Protein AF-A0A831K4C4-F1 (afdb_monomer_lite)

Foldseek 3Di:
DAALDALVNVCVLPVDDDDDLSVVLRVQLVVVCVVPVVCSDPVSSSVSSVVCCVVPPVVPPDPDDD

Secondary structure (DSSP, 8-state):
---SS-HHHHHHHHTPPSSHHHHHHHHHHHHHHHH-GGG-SHHHHHHHHHHHHHHHTGGGT-S---

Radius of gyration: 12.12 Å; chains: 1; bounding box: 36×23×22 Å

pLDDT: mean 89.83, std 15.7, range [36.09, 98.19]

Structure (mmCIF, N/CA/C/O backbone):
data_AF-A0A831K4C4-F1
#
_entry.id   AF-A0A831K4C4-F1
#
loop_
_atom_site.group_PDB
_atom_site.id
_atom_site.type_symbol
_atom_site.label_atom_id
_atom_site.label_alt_id
_atom_site.label_comp_id
_atom_site.label_asym_id
_atom_site.label_entity_id
_atom_site.label_seq_id
_atom_site.pdbx_PDB_ins_code
_atom_site.Cartn_x
_atom_site.Cartn_y
_atom_site.Cartn_z
_atom_site.occupancy
_atom_site.B_iso_or_equiv
_atom_site.auth_seq_id
_atom_site.auth_comp_id
_atom_site.auth_asym_id
_atom_site.auth_atom_id
_atom_site.pdbx_PDB_model_num
ATOM 1 N N . LYS A 1 1 ? -15.186 -5.484 -0.511 1.00 64.94 1 LYS A N 1
ATOM 2 C CA . LYS A 1 1 ? -15.003 -4.016 -0.579 1.00 64.94 1 LYS A CA 1
ATOM 3 C C . LYS A 1 1 ? -13.615 -3.795 -1.123 1.00 64.94 1 LYS A C 1
ATOM 5 O O . LYS A 1 1 ? -12.704 -4.419 -0.597 1.00 64.94 1 LYS A O 1
ATOM 10 N N . ASP A 1 2 ? -13.484 -2.951 -2.131 1.00 90.00 2 ASP A N 1
ATOM 11 C CA . ASP A 1 2 ? -12.181 -2.647 -2.712 1.00 90.00 2 ASP A CA 1
ATOM 12 C C . ASP A 1 2 ? -11.465 -1.583 -1.876 1.00 90.00 2 ASP A C 1
ATOM 14 O O . ASP A 1 2 ? -12.104 -0.828 -1.132 1.00 90.00 2 ASP A O 1
ATOM 18 N N . LEU A 1 3 ? -10.137 -1.552 -1.969 1.00 96.88 3 LEU A N 1
ATOM 19 C CA . LEU A 1 3 ? -9.324 -0.502 -1.366 1.00 96.88 3 LEU A CA 1
ATOM 20 C C . LEU A 1 3 ? -9.565 0.832 -2.086 1.00 96.88 3 LEU A C 1
ATOM 22 O O . LEU A 1 3 ? -9.823 0.872 -3.286 1.00 96.88 3 LEU A O 1
ATOM 26 N N . ALA A 1 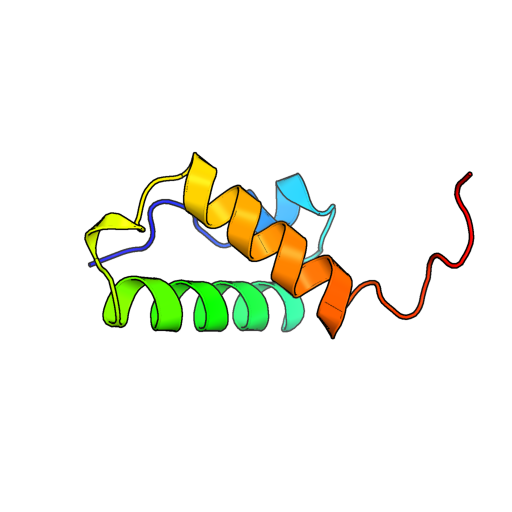4 ? -9.449 1.935 -1.350 1.00 97.88 4 ALA A N 1
ATOM 27 C CA . ALA A 1 4 ? -9.573 3.291 -1.884 1.00 97.88 4 ALA A CA 1
ATOM 28 C C . ALA A 1 4 ? -8.380 3.706 -2.768 1.00 97.88 4 ALA A C 1
ATOM 30 O O . ALA A 1 4 ? -8.426 4.769 -3.384 1.00 97.88 4 ALA A O 1
ATOM 31 N N . ILE A 1 5 ? -7.334 2.877 -2.815 1.00 97.75 5 ILE A N 1
ATOM 32 C CA . ILE A 1 5 ? -6.206 2.968 -3.744 1.00 97.75 5 ILE A CA 1
ATOM 33 C C . ILE A 1 5 ? -5.968 1.600 -4.386 1.00 97.75 5 ILE A C 1
ATOM 35 O O . ILE A 1 5 ? -6.324 0.567 -3.815 1.00 97.75 5 ILE A O 1
ATOM 39 N N . ASN A 1 6 ? -5.356 1.587 -5.562 1.00 97.69 6 ASN A N 1
ATOM 40 C CA . ASN A 1 6 ? -5.051 0.382 -6.324 1.00 97.69 6 ASN A CA 1
ATOM 41 C C . ASN A 1 6 ?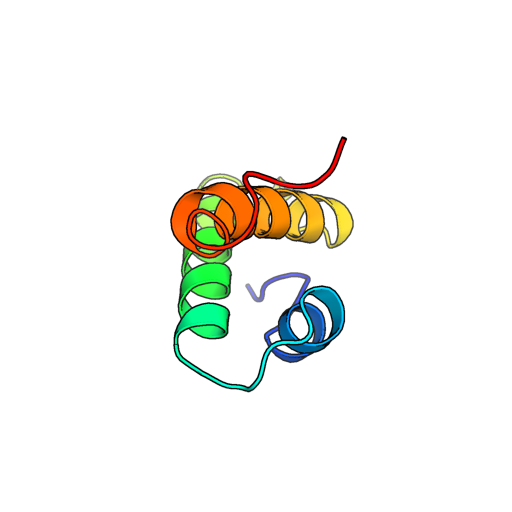 -3.547 0.275 -6.639 1.00 97.69 6 ASN A C 1
ATOM 43 O O . ASN A 1 6 ? -2.731 1.079 -6.194 1.00 97.69 6 ASN A O 1
ATOM 47 N N . GLY A 1 7 ? -3.166 -0.752 -7.402 1.00 96.88 7 GLY A N 1
ATOM 48 C CA . GLY A 1 7 ? -1.767 -0.982 -7.760 1.00 96.88 7 GLY A CA 1
ATOM 49 C C . GLY A 1 7 ? -1.140 0.140 -8.594 1.00 96.88 7 GLY A C 1
ATOM 50 O O . GLY A 1 7 ? 0.039 0.418 -8.408 1.00 96.88 7 GLY A O 1
ATOM 51 N N . ASN A 1 8 ? -1.903 0.811 -9.464 1.00 97.75 8 ASN A N 1
ATOM 52 C CA . ASN A 1 8 ? -1.398 1.931 -10.263 1.00 97.75 8 ASN A CA 1
ATOM 53 C C . ASN A 1 8 ? -1.064 3.135 -9.379 1.00 97.75 8 ASN A C 1
ATOM 55 O O . ASN A 1 8 ? 0.010 3.704 -9.545 1.00 97.75 8 ASN A O 1
ATOM 59 N N . ASP A 1 9 ? -1.912 3.449 -8.390 1.00 97.94 9 ASP A N 1
ATOM 60 C CA . ASP A 1 9 ? -1.630 4.522 -7.424 1.00 97.94 9 ASP A CA 1
ATOM 61 C C . ASP A 1 9 ? -0.291 4.274 -6.703 1.00 97.94 9 ASP A C 1
ATOM 63 O O . ASP A 1 9 ? 0.525 5.179 -6.547 1.00 97.94 9 ASP A O 1
ATOM 67 N N . LEU A 1 10 ? -0.037 3.028 -6.288 1.00 97.56 10 LEU A N 1
ATOM 68 C CA . LEU A 1 10 ? 1.207 2.653 -5.609 1.00 97.56 10 LEU A CA 1
ATOM 69 C C . LEU A 1 10 ? 2.421 2.698 -6.543 1.00 97.56 10 LEU A C 1
ATOM 71 O O . LEU A 1 10 ? 3.494 3.126 -6.123 1.00 97.56 10 LEU A O 1
ATOM 75 N N . MET A 1 11 ? 2.264 2.261 -7.795 1.00 97.38 11 MET A N 1
ATOM 76 C CA . MET A 1 11 ? 3.332 2.330 -8.795 1.00 97.38 11 MET A CA 1
ATOM 77 C C . MET A 1 11 ? 3.756 3.774 -9.056 1.00 97.38 11 MET A C 1
ATOM 79 O O . MET A 1 11 ? 4.947 4.063 -9.017 1.00 97.38 11 MET A O 1
ATOM 83 N N . GLU A 1 12 ? 2.798 4.684 -9.239 1.00 97.69 12 GLU A N 1
ATOM 84 C CA . GLU A 1 12 ? 3.076 6.112 -9.424 1.00 97.69 12 GLU A CA 1
ATOM 85 C C . GLU A 1 12 ? 3.693 6.745 -8.170 1.00 97.69 12 GLU A C 1
ATOM 87 O O . GLU A 1 12 ? 4.648 7.512 -8.267 1.00 97.69 12 GLU A O 1
ATOM 92 N N . MET A 1 13 ? 3.185 6.411 -6.978 1.00 95.31 13 MET A N 1
ATOM 93 C CA . MET A 1 13 ? 3.623 7.045 -5.731 1.00 95.31 13 MET A CA 1
ATOM 94 C C . MET A 1 13 ? 5.050 6.668 -5.309 1.00 95.31 13 MET A C 1
ATOM 96 O O . MET A 1 13 ? 5.715 7.458 -4.634 1.00 95.31 13 MET A O 1
ATOM 100 N N . PHE A 1 14 ? 5.502 5.467 -5.670 1.00 94.94 14 PHE A N 1
ATOM 101 C CA . PHE A 1 14 ? 6.802 4.921 -5.272 1.00 94.94 14 PHE A CA 1
ATOM 102 C C . PHE A 1 14 ? 7.774 4.718 -6.443 1.00 94.94 14 PHE A C 1
ATOM 104 O O . PHE A 1 14 ? 8.847 4.160 -6.229 1.00 94.94 14 PHE A O 1
ATOM 111 N N . ASP A 1 15 ? 7.406 5.139 -7.657 1.00 95.56 15 ASP A N 1
ATOM 112 C CA . ASP A 1 15 ? 8.159 4.876 -8.895 1.00 95.56 15 ASP A CA 1
ATOM 113 C C . ASP A 1 15 ? 8.486 3.377 -9.078 1.00 95.56 15 ASP A C 1
ATOM 115 O O . ASP A 1 15 ? 9.600 2.960 -9.404 1.00 95.56 15 ASP A O 1
ATOM 119 N N . LEU A 1 16 ? 7.491 2.526 -8.805 1.00 93.88 16 LEU A N 1
ATOM 120 C CA . LEU A 1 16 ? 7.634 1.074 -8.864 1.00 93.88 16 LEU A CA 1
ATOM 121 C C . LEU A 1 16 ? 7.134 0.517 -10.191 1.00 93.88 16 LEU A C 1
ATOM 123 O O . LEU A 1 16 ? 6.091 0.898 -10.718 1.00 93.88 16 LEU A O 1
ATOM 127 N N . LYS A 1 17 ? 7.837 -0.505 -10.677 1.00 94.19 17 LYS A N 1
ATOM 128 C CA . LYS A 1 17 ? 7.330 -1.376 -11.739 1.00 94.19 17 LYS A CA 1
ATOM 129 C C . LYS A 1 17 ? 6.286 -2.352 -11.180 1.00 94.19 17 LYS A C 1
ATOM 131 O O . LYS A 1 17 ? 6.366 -2.722 -10.004 1.00 94.19 17 LYS A O 1
ATOM 136 N N . PRO A 1 18 ? 5.353 -2.843 -12.017 1.00 94.25 18 PRO A N 1
ATOM 137 C CA . PRO A 1 18 ? 4.420 -3.884 -11.605 1.00 94.25 18 PRO A CA 1
ATOM 138 C C . PRO A 1 18 ? 5.189 -5.124 -11.146 1.00 94.25 18 PRO A C 1
ATOM 140 O O . PRO A 1 18 ? 6.087 -5.611 -11.836 1.00 94.25 18 PRO A O 1
ATOM 143 N N . GLY A 1 19 ? 4.844 -5.641 -9.969 1.00 95.12 19 GLY A N 1
ATOM 144 C CA . GLY A 1 19 ? 5.549 -6.774 -9.390 1.00 95.12 19 GLY A CA 1
ATOM 145 C C . GLY A 1 19 ? 5.159 -7.056 -7.946 1.00 95.12 19 GLY A C 1
ATOM 146 O O . GLY A 1 19 ? 4.226 -6.466 -7.400 1.0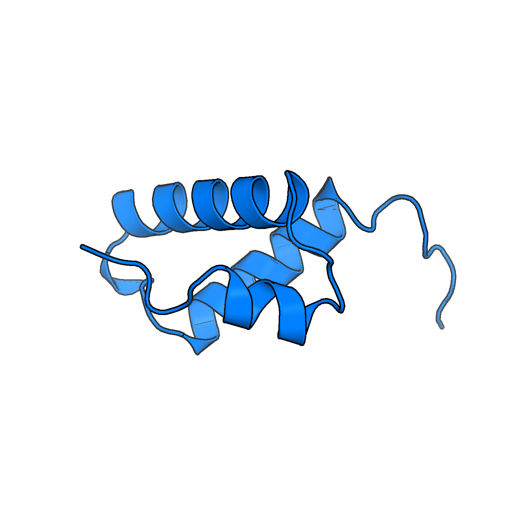0 95.12 19 GLY A O 1
ATOM 147 N N . LYS A 1 20 ? 5.907 -7.975 -7.327 1.00 95.38 20 LYS A N 1
ATOM 148 C CA . LYS A 1 20 ? 5.620 -8.508 -5.989 1.00 95.38 20 LYS A CA 1
ATOM 149 C C . LYS A 1 20 ? 5.480 -7.414 -4.925 1.00 95.38 20 LYS A C 1
ATOM 151 O O . LYS A 1 20 ? 4.550 -7.476 -4.137 1.00 95.38 20 LYS A O 1
ATOM 156 N N . VAL A 1 21 ? 6.339 -6.393 -4.960 1.00 95.69 21 VAL A N 1
ATOM 157 C CA . VAL A 1 21 ? 6.331 -5.279 -3.993 1.00 95.69 21 VAL A CA 1
ATOM 158 C C . VAL A 1 21 ? 4.973 -4.572 -3.949 1.00 95.69 21 VAL A C 1
ATOM 160 O O . VAL A 1 21 ? 4.438 -4.337 -2.871 1.00 95.69 21 VAL A O 1
ATOM 163 N N . VAL A 1 22 ? 4.379 -4.283 -5.112 1.00 97.19 22 VAL A N 1
ATOM 164 C CA . VAL A 1 22 ? 3.055 -3.643 -5.193 1.00 97.19 22 VAL A CA 1
ATOM 165 C C . VAL A 1 22 ? 1.986 -4.544 -4.570 1.00 97.19 22 VAL A C 1
ATOM 167 O O . VAL A 1 22 ? 1.150 -4.075 -3.803 1.00 97.19 22 VAL A O 1
ATOM 170 N N . GLY A 1 23 ? 2.042 -5.849 -4.855 1.00 97.25 23 GLY A N 1
ATOM 171 C CA . GLY A 1 23 ? 1.138 -6.838 -4.263 1.00 97.25 23 GLY A CA 1
ATOM 172 C C . GLY A 1 23 ? 1.286 -6.956 -2.744 1.00 97.25 23 GLY A C 1
ATOM 173 O O . GLY A 1 23 ? 0.282 -7.003 -2.040 1.00 97.25 23 GLY A O 1
ATOM 174 N N . ASP A 1 24 ? 2.518 -6.945 -2.232 1.00 97.69 24 ASP A N 1
ATOM 175 C CA . ASP A 1 24 ? 2.802 -7.015 -0.796 1.00 97.69 24 ASP A CA 1
ATOM 176 C C . ASP A 1 24 ? 2.213 -5.802 -0.053 1.00 97.69 24 ASP A C 1
ATOM 178 O O . ASP A 1 24 ? 1.555 -5.966 0.976 1.00 97.69 24 ASP A O 1
ATOM 182 N N . ILE A 1 25 ? 2.357 -4.596 -0.618 1.00 97.88 25 ILE A N 1
ATOM 183 C CA . ILE A 1 25 ? 1.748 -3.378 -0.065 1.00 97.88 25 ILE A CA 1
ATOM 184 C C . ILE A 1 25 ? 0.216 -3.485 -0.077 1.00 97.88 25 ILE A C 1
ATOM 186 O O . ILE A 1 25 ? -0.424 -3.201 0.934 1.00 97.88 25 ILE A O 1
ATOM 190 N N . LEU A 1 26 ? -0.392 -3.908 -1.192 1.00 97.94 26 LEU A N 1
ATOM 191 C CA . LEU A 1 26 ? -1.851 -4.055 -1.284 1.00 97.94 26 LEU A CA 1
ATOM 192 C C . LEU A 1 26 ? -2.396 -5.070 -0.274 1.00 97.94 26 LEU A C 1
ATOM 194 O O . LEU A 1 26 ? -3.428 -4.811 0.344 1.00 97.94 26 LEU A O 1
ATOM 198 N N . ASN A 1 27 ? -1.700 -6.190 -0.074 1.00 97.75 27 ASN A N 1
ATOM 199 C CA . ASN A 1 27 ? -2.081 -7.199 0.912 1.00 97.75 27 ASN A CA 1
ATOM 200 C C . ASN A 1 27 ? -2.045 -6.626 2.333 1.00 97.75 27 ASN A C 1
ATOM 202 O O . ASN A 1 27 ? -3.029 -6.744 3.060 1.00 97.75 27 ASN A O 1
ATOM 206 N N . TYR A 1 28 ? -0.969 -5.921 2.692 1.00 97.69 28 TYR A N 1
ATOM 207 C CA . TYR A 1 28 ? -0.863 -5.239 3.982 1.00 97.69 28 TYR A CA 1
ATOM 208 C C . TYR A 1 28 ? -2.009 -4.237 4.212 1.00 97.69 28 TYR A C 1
ATOM 210 O O . TYR A 1 28 ? -2.628 -4.214 5.278 1.00 97.69 28 TYR A O 1
ATOM 218 N N . LEU A 1 29 ? -2.335 -3.419 3.207 1.00 97.88 29 LEU A N 1
ATOM 219 C CA . LEU A 1 29 ? -3.438 -2.459 3.304 1.00 97.88 29 LEU A CA 1
ATOM 220 C C . LEU A 1 29 ? -4.794 -3.155 3.442 1.00 97.88 29 LEU A C 1
ATOM 222 O O . LEU A 1 29 ? -5.644 -2.693 4.207 1.00 97.88 29 LEU A O 1
ATOM 226 N N . MET A 1 30 ? -4.994 -4.264 2.726 1.00 97.75 30 MET A N 1
ATOM 227 C CA . MET A 1 30 ? -6.211 -5.064 2.822 1.00 97.75 30 MET A CA 1
ATOM 228 C C . MET A 1 30 ? -6.398 -5.606 4.237 1.00 97.75 30 MET A C 1
ATOM 230 O O . MET A 1 30 ? -7.483 -5.454 4.790 1.00 97.75 30 MET A O 1
ATOM 234 N N . GLU A 1 31 ? -5.352 -6.153 4.857 1.00 97.19 31 GLU A N 1
ATOM 235 C CA . GLU A 1 31 ? -5.401 -6.615 6.250 1.00 97.19 31 GLU A CA 1
ATOM 236 C C . GLU A 1 31 ? -5.827 -5.487 7.205 1.00 97.19 31 GLU A C 1
ATOM 238 O O . GLU A 1 31 ? -6.760 -5.656 7.990 1.00 97.19 31 GLU A O 1
ATOM 243 N N . LYS A 1 32 ? -5.247 -4.284 7.074 1.00 96.25 32 LYS A N 1
ATOM 244 C CA . LYS A 1 32 ? -5.630 -3.126 7.908 1.00 96.25 32 LYS A CA 1
ATOM 245 C C . LYS A 1 32 ? -7.075 -2.677 7.705 1.00 96.25 32 LYS A C 1
ATOM 247 O O . LYS A 1 32 ? -7.735 -2.275 8.665 1.00 96.25 32 LYS A O 1
ATOM 252 N N . VAL A 1 33 ? -7.575 -2.735 6.475 1.00 96.69 33 VAL A N 1
ATOM 253 C CA . VAL A 1 33 ? -8.963 -2.376 6.154 1.00 96.69 33 VAL A CA 1
ATOM 254 C C . VAL A 1 33 ? -9.950 -3.451 6.606 1.00 96.69 33 VAL A C 1
ATOM 256 O O . VAL A 1 33 ? -11.066 -3.108 6.996 1.00 96.69 33 VAL A O 1
ATOM 259 N N . LEU A 1 34 ? -9.568 -4.729 6.582 1.00 96.12 34 LEU A N 1
ATOM 260 C CA . LEU A 1 34 ? -10.383 -5.810 7.138 1.00 96.12 34 LEU A CA 1
ATOM 261 C C . LEU A 1 34 ? -10.564 -5.634 8.651 1.00 96.12 34 LEU A C 1
ATOM 263 O O . LEU A 1 34 ? -11.689 -5.759 9.135 1.00 96.12 34 LEU A O 1
ATOM 267 N N . ASP A 1 35 ? -9.499 -5.254 9.363 1.00 95.94 35 ASP A N 1
ATOM 268 C CA . ASP A 1 35 ? -9.546 -4.976 10.804 1.00 95.94 35 ASP A CA 1
ATOM 269 C C . ASP A 1 35 ? -10.351 -3.710 11.132 1.00 95.94 35 ASP A C 1
ATOM 271 O O . ASP A 1 35 ? -11.162 -3.688 12.061 1.00 95.94 35 ASP A O 1
ATOM 275 N N . ASN A 1 36 ? -10.146 -2.633 10.368 1.00 95.31 36 ASN A N 1
ATOM 276 C CA . ASN A 1 36 ? -10.865 -1.377 10.546 1.00 95.31 36 ASN A CA 1
ATOM 277 C C . ASN A 1 36 ? -11.314 -0.796 9.196 1.00 95.31 36 ASN A C 1
ATOM 279 O O . ASN A 1 36 ? -10.620 0.038 8.604 1.00 95.31 36 ASN A O 1
ATOM 283 N N . PRO A 1 37 ? -12.536 -1.130 8.736 1.00 95.81 37 PRO A N 1
ATOM 284 C CA . PRO A 1 37 ? -13.052 -0.665 7.449 1.00 95.81 37 PRO A CA 1
ATOM 285 C C . PRO A 1 37 ? -13.146 0.859 7.299 1.00 95.81 37 PRO A C 1
ATOM 287 O O . PRO A 1 37 ? -13.299 1.347 6.179 1.00 95.81 37 PRO A O 1
ATOM 290 N N . LYS A 1 38 ? -13.079 1.621 8.403 1.00 95.81 38 LYS A N 1
ATOM 291 C CA . LYS A 1 38 ? -13.077 3.094 8.394 1.00 95.81 38 LYS A CA 1
ATOM 292 C C . LYS A 1 38 ? -11.727 3.688 7.977 1.00 95.81 38 LYS A C 1
ATOM 294 O O . LYS A 1 38 ? -11.665 4.877 7.677 1.00 95.81 38 LYS A O 1
ATOM 299 N N . GLU A 1 39 ? -10.660 2.891 7.953 1.00 94.00 39 GLU A N 1
ATOM 300 C CA . GLU A 1 39 ? -9.344 3.318 7.461 1.00 94.00 39 GLU A CA 1
ATOM 301 C C . GLU A 1 39 ? -9.241 3.275 5.931 1.00 94.00 39 GLU A C 1
ATOM 303 O O . GLU A 1 39 ? -8.258 3.767 5.385 1.00 94.00 39 GLU A O 1
ATOM 308 N N . ASN A 1 40 ? -10.254 2.743 5.230 1.00 97.56 40 ASN A N 1
ATOM 309 C CA . ASN A 1 40 ? -10.294 2.657 3.767 1.00 97.56 40 ASN A CA 1
ATOM 310 C C . ASN A 1 40 ? -10.558 4.022 3.102 1.00 97.56 40 ASN A C 1
ATOM 312 O O . ASN A 1 40 ? -11.581 4.240 2.452 1.00 97.56 40 ASN A O 1
ATOM 316 N N . ILE A 1 41 ? -9.649 4.963 3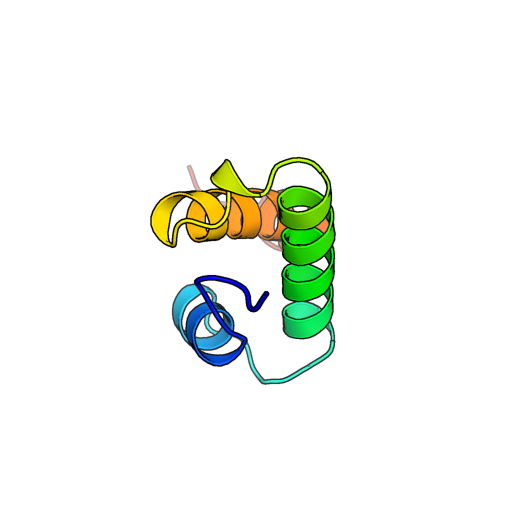.331 1.00 97.75 41 ILE A N 1
ATOM 317 C CA . ILE A 1 41 ? -9.659 6.335 2.833 1.00 97.75 41 ILE A CA 1
ATOM 318 C C . ILE A 1 41 ? -8.296 6.574 2.194 1.00 97.75 41 ILE A C 1
ATOM 320 O O . ILE A 1 41 ? -7.275 6.275 2.811 1.00 97.75 41 ILE A O 1
ATOM 324 N N . LYS A 1 42 ? -8.285 7.136 0.981 1.00 96.62 42 LYS A N 1
ATOM 325 C CA . LYS A 1 42 ? -7.082 7.306 0.154 1.00 96.62 42 LYS A CA 1
ATOM 326 C C . LYS A 1 42 ? -5.870 7.829 0.938 1.00 96.62 42 LYS A C 1
ATOM 328 O O . LYS A 1 42 ? -4.872 7.127 1.031 1.00 96.62 42 LYS A O 1
ATOM 333 N N . GLU A 1 43 ? -6.001 8.975 1.603 1.00 97.38 43 GLU A N 1
ATOM 334 C CA . GLU A 1 43 ? -4.917 9.606 2.379 1.00 97.38 43 GLU A CA 1
ATOM 335 C C . GLU A 1 43 ? -4.343 8.695 3.484 1.00 97.38 43 GLU A C 1
ATOM 337 O O . GLU A 1 43 ? -3.134 8.640 3.718 1.00 97.38 43 GLU A O 1
ATOM 342 N N . LYS A 1 44 ? -5.204 7.925 4.158 1.00 97.75 44 LYS A N 1
ATOM 343 C CA . LYS A 1 44 ? -4.779 6.995 5.211 1.00 97.75 44 LYS A CA 1
ATOM 344 C C . LYS A 1 44 ? -4.035 5.798 4.634 1.00 97.75 44 LYS A C 1
ATOM 346 O O . LYS A 1 44 ? -3.008 5.401 5.183 1.00 97.75 44 LYS A O 1
ATOM 351 N N . LEU A 1 45 ? -4.524 5.246 3.525 1.00 98.19 45 LEU A N 1
ATOM 352 C CA . LEU A 1 45 ? -3.866 4.134 2.841 1.00 98.19 45 LEU A CA 1
ATOM 353 C C . LEU A 1 45 ? -2.523 4.557 2.238 1.00 98.19 45 LEU A C 1
ATOM 355 O O . LEU A 1 45 ? -1.551 3.813 2.337 1.00 98.19 45 LEU A O 1
ATOM 359 N N . GLU A 1 46 ? -2.425 5.772 1.698 1.00 98.00 46 GLU A N 1
ATOM 360 C CA . GLU A 1 46 ? -1.157 6.347 1.243 1.00 98.00 46 GLU A CA 1
ATOM 361 C C . GLU A 1 46 ? -0.155 6.450 2.399 1.00 98.00 46 GLU A C 1
ATOM 363 O O . GLU A 1 46 ? 0.986 6.004 2.279 1.00 98.00 46 GLU A O 1
ATOM 368 N N . LYS A 1 47 ? -0.584 6.938 3.569 1.00 97.62 47 LYS A N 1
ATOM 369 C CA . LYS A 1 47 ? 0.278 6.991 4.759 1.00 97.62 47 LYS A CA 1
ATOM 370 C C . LYS A 1 47 ? 0.733 5.600 5.213 1.00 97.62 47 LYS A C 1
ATOM 372 O O . LYS A 1 47 ? 1.917 5.403 5.477 1.00 97.62 47 LYS A O 1
ATOM 377 N N . LEU A 1 48 ? -0.187 4.640 5.293 1.00 97.38 48 LEU A N 1
ATOM 378 C CA . LEU A 1 48 ? 0.115 3.263 5.693 1.00 97.38 48 LEU A CA 1
ATOM 379 C C . LEU A 1 48 ? 1.064 2.576 4.706 1.00 97.38 48 LEU A C 1
ATOM 381 O O . LEU A 1 48 ? 2.003 1.905 5.126 1.00 97.38 48 LEU A O 1
ATOM 385 N N . SER A 1 49 ? 0.868 2.787 3.405 1.00 97.62 49 SER A N 1
ATOM 386 C CA . SER A 1 49 ? 1.754 2.232 2.383 1.00 97.62 49 SER A CA 1
ATOM 387 C C . SER A 1 49 ? 3.168 2.807 2.467 1.00 97.62 49 SER A C 1
ATOM 389 O O . SER A 1 49 ? 4.119 2.044 2.341 1.00 97.62 49 SER A O 1
ATOM 391 N N . ARG A 1 50 ? 3.335 4.110 2.757 1.00 96.75 50 ARG A N 1
ATOM 392 C CA . ARG A 1 50 ? 4.662 4.722 2.970 1.00 96.75 50 ARG A CA 1
ATOM 393 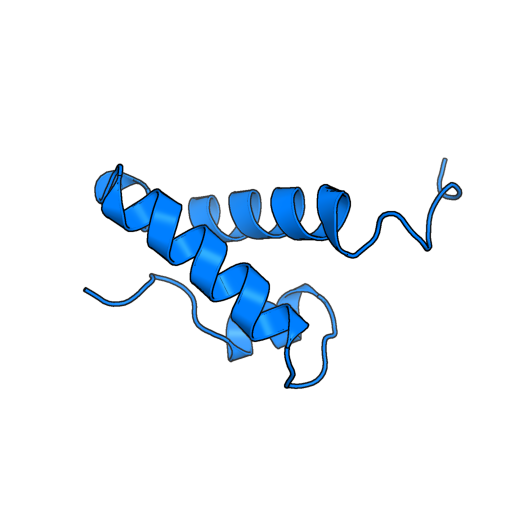C C . ARG A 1 50 ? 5.380 4.125 4.175 1.00 96.75 50 ARG A C 1
ATOM 395 O O . ARG A 1 50 ? 6.569 3.844 4.080 1.00 96.75 50 ARG A O 1
ATOM 402 N N . LEU A 1 51 ? 4.665 3.911 5.282 1.00 95.94 51 LEU A N 1
ATOM 403 C CA . LEU A 1 51 ? 5.228 3.262 6.471 1.00 95.94 51 LEU A CA 1
ATOM 404 C C . LEU A 1 51 ? 5.710 1.847 6.139 1.00 95.94 51 LEU A C 1
ATOM 406 O O . LEU A 1 51 ? 6.880 1.535 6.342 1.00 95.94 51 LEU A O 1
ATOM 410 N N . TYR A 1 52 ? 4.840 1.031 5.538 1.00 96.25 52 TYR A N 1
ATOM 411 C CA . TYR A 1 52 ? 5.184 -0.337 5.159 1.00 96.25 52 TYR A CA 1
ATOM 412 C C . TYR A 1 52 ? 6.360 -0.390 4.178 1.00 96.25 52 TYR A C 1
ATOM 414 O O . TYR A 1 52 ? 7.292 -1.168 4.382 1.00 96.25 52 TYR A O 1
ATOM 422 N N . TYR A 1 53 ? 6.336 0.447 3.136 1.00 95.00 53 TYR A N 1
ATOM 423 C CA . TYR A 1 53 ? 7.395 0.525 2.134 1.00 95.00 53 TYR A CA 1
ATOM 424 C C . TYR A 1 53 ? 8.736 0.895 2.770 1.00 95.00 53 TYR A C 1
ATOM 426 O O . TYR A 1 53 ? 9.732 0.218 2.527 1.00 95.00 53 TYR A O 1
ATOM 434 N N . ASN A 1 54 ? 8.764 1.908 3.637 1.00 93.19 54 ASN A N 1
ATOM 435 C CA . ASN A 1 54 ? 9.993 2.347 4.290 1.00 93.19 54 ASN A CA 1
ATOM 436 C C . ASN A 1 54 ? 10.564 1.298 5.246 1.00 93.19 54 ASN A C 1
ATOM 438 O O . ASN A 1 54 ? 11.773 1.112 5.266 1.00 93.19 54 A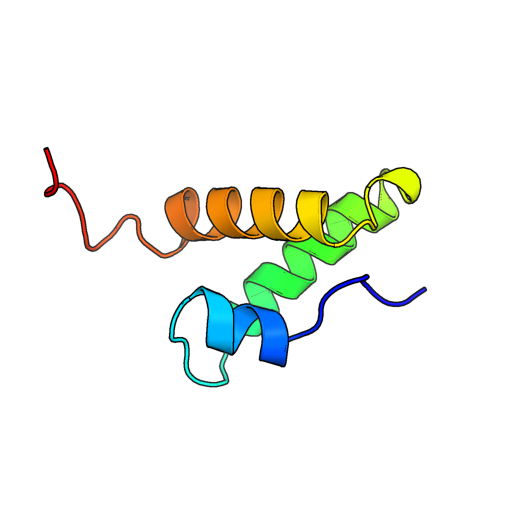SN A O 1
ATOM 442 N N . GLU A 1 55 ? 9.718 0.604 6.008 1.00 92.81 55 GLU A N 1
ATOM 443 C CA . GLU A 1 55 ? 10.150 -0.399 6.988 1.00 92.81 55 GLU A CA 1
ATOM 444 C C . GLU A 1 55 ? 10.598 -1.717 6.333 1.00 92.81 55 GLU A C 1
ATOM 446 O O . GLU A 1 55 ? 11.569 -2.331 6.778 1.00 92.81 55 GLU A O 1
ATOM 451 N N . ASN A 1 56 ? 9.917 -2.153 5.268 1.00 91.31 56 ASN A N 1
ATOM 452 C CA . ASN A 1 56 ? 10.041 -3.522 4.751 1.00 91.31 56 ASN A CA 1
ATOM 453 C C . ASN A 1 56 ? 10.705 -3.617 3.372 1.00 91.31 56 ASN A C 1
ATOM 455 O O . ASN A 1 56 ? 11.159 -4.696 2.999 1.00 91.31 56 ASN A O 1
ATOM 459 N N . ILE A 1 57 ? 10.737 -2.524 2.604 1.00 86.75 57 ILE A N 1
ATOM 460 C CA . ILE A 1 57 ? 11.192 -2.527 1.206 1.00 86.75 57 ILE A CA 1
ATOM 461 C C . ILE A 1 57 ? 12.373 -1.568 0.997 1.00 86.75 57 ILE A C 1
ATOM 463 O O . ILE A 1 57 ? 13.384 -1.966 0.424 1.00 86.75 57 ILE A O 1
ATOM 467 N N . ASN A 1 58 ? 12.282 -0.325 1.486 1.00 75.94 58 ASN A N 1
ATOM 468 C CA . ASN A 1 58 ? 13.311 0.706 1.297 1.00 75.94 58 ASN A CA 1
ATOM 469 C C . ASN A 1 58 ? 14.438 0.671 2.347 1.00 75.94 58 ASN A C 1
ATOM 471 O O . ASN A 1 58 ? 15.407 1.421 2.245 1.00 75.94 58 ASN A O 1
ATOM 475 N N . THR A 1 59 ? 14.371 -0.223 3.337 1.00 62.50 59 THR A N 1
ATOM 476 C CA . THR A 1 59 ? 15.397 -0.373 4.387 1.00 62.50 59 THR A CA 1
ATOM 477 C C . THR A 1 59 ? 16.783 -0.772 3.858 1.00 62.50 59 THR A C 1
ATOM 479 O O . THR A 1 59 ? 17.742 -0.772 4.627 1.00 62.50 59 THR A O 1
ATOM 482 N N . SER A 1 60 ? 16.918 -1.081 2.561 1.00 55.84 60 SER A N 1
ATOM 483 C CA . SER A 1 60 ? 18.206 -1.399 1.930 1.00 55.84 60 SER A CA 1
ATOM 484 C C . SER A 1 60 ? 18.904 -0.217 1.243 1.00 55.84 60 SER A C 1
ATOM 486 O O . SER A 1 60 ? 20.083 -0.372 0.940 1.00 55.84 60 SER A O 1
ATOM 488 N N . ASN A 1 61 ? 18.249 0.938 1.025 1.00 54.31 61 ASN A N 1
ATOM 489 C CA . ASN A 1 61 ? 18.840 1.999 0.192 1.00 54.31 61 ASN A CA 1
ATOM 490 C C . ASN A 1 61 ? 19.148 3.346 0.857 1.00 54.31 61 ASN A C 1
ATOM 492 O O . ASN A 1 61 ? 20.029 4.003 0.329 1.00 54.31 61 ASN A O 1
ATOM 496 N N . ASP A 1 62 ? 18.588 3.734 2.010 1.00 50.34 62 ASP A N 1
ATOM 497 C CA . ASP A 1 62 ? 18.875 5.073 2.564 1.00 50.34 62 ASP A CA 1
ATOM 498 C C . ASP A 1 62 ? 19.202 5.063 4.068 1.00 50.34 62 ASP A C 1
ATOM 500 O O . ASP A 1 62 ? 18.360 5.256 4.946 1.00 50.34 62 ASP A O 1
ATOM 504 N N . LYS A 1 63 ? 20.502 4.895 4.350 1.00 45.69 63 LYS A N 1
ATOM 505 C CA . LYS A 1 63 ? 21.201 5.616 5.431 1.00 45.69 63 LYS A CA 1
ATOM 506 C C . LYS A 1 63 ? 21.674 7.012 4.983 1.00 45.69 63 LYS A C 1
ATOM 508 O O . LYS A 1 63 ? 22.379 7.677 5.734 1.00 45.69 63 LYS A O 1
ATOM 513 N N . GLU A 1 64 ? 21.283 7.470 3.801 1.00 51.81 64 GLU A N 1
ATOM 514 C CA . GLU A 1 64 ? 21.453 8.845 3.332 1.00 51.81 64 GLU A CA 1
ATOM 515 C C . GLU A 1 64 ? 20.048 9.316 2.957 1.00 51.81 64 GLU A C 1
ATOM 517 O O . GLU A 1 64 ? 19.404 8.738 2.108 1.00 51.81 64 GLU A O 1
ATOM 522 N N . ILE A 1 65 ? 19.423 10.231 3.680 1.00 45.84 65 ILE A N 1
ATOM 523 C CA . ILE A 1 65 ? 19.537 11.662 3.425 1.00 45.84 65 ILE A CA 1
ATOM 524 C C . ILE A 1 65 ? 19.190 12.387 4.736 1.00 45.84 65 ILE A C 1
ATOM 526 O O . ILE A 1 65 ? 18.150 12.124 5.336 1.00 45.84 65 ILE A O 1
ATOM 530 N N . ASN A 1 66 ? 20.131 13.255 5.127 1.00 36.09 66 ASN A N 1
ATOM 531 C CA . ASN A 1 66 ? 20.116 14.375 6.085 1.00 36.09 66 ASN A CA 1
ATOM 532 C C . ASN A 1 66 ? 18.827 14.703 6.852 1.00 36.09 66 ASN A C 1
ATOM 534 O O . ASN A 1 66 ? 17.808 15.033 6.206 1.00 36.09 66 ASN A O 1
#

Sequence (66 aa):
KDLAINGNDLMEMFDLKPGKVVGDILNYLMEKVLDNPKENIKEKLEKLSRLYYNENINTSNDKEIN